Protein AF-A0A4R2N9Q3-F1 (afdb_monomer_lite)

Organism: NCBI:txid442528

pLDDT: mean 75.97, std 18.02, range [33.78, 95.56]

Radius of gyration: 22.99 Å; chains: 1; bounding box: 26×68×48 Å

Foldseek 3Di:
DDDDDDPPPPPPPPPPVPPPQDPVNVLVVLCVCLDPVNVVVVLVVVLVPPDQDDPVNDHSVVVVVCCVVCVVVVSVCSSVVND

Structure (mmCIF, N/CA/C/O backbone):
data_AF-A0A4R2N9Q3-F1
#
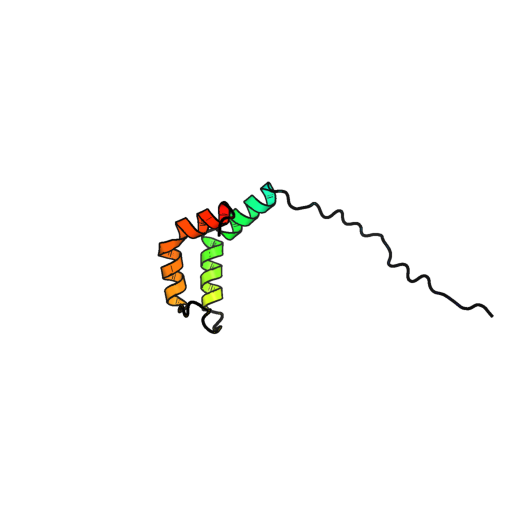_entry.id   AF-A0A4R2N9Q3-F1
#
loop_
_atom_site.group_PDB
_atom_site.id
_atom_site.type_symbol
_atom_site.label_atom_id
_atom_site.label_alt_id
_atom_site.label_comp_id
_atom_site.label_asym_id
_atom_site.label_entity_id
_atom_site.label_seq_id
_atom_site.pdbx_PDB_ins_code
_atom_site.Cartn_x
_atom_site.Cartn_y
_atom_site.Cartn_z
_atom_site.occupancy
_atom_site.B_iso_or_equiv
_atom_site.auth_seq_id
_atom_site.auth_comp_id
_atom_site.auth_asym_id
_atom_site.auth_atom_id
_atom_site.pdbx_PDB_model_num
ATOM 1 N N . MET A 1 1 ? -8.292 -61.427 32.339 1.00 39.88 1 MET A N 1
ATOM 2 C CA . MET A 1 1 ? -7.696 -60.742 31.172 1.00 39.88 1 MET A CA 1
ATOM 3 C C . MET A 1 1 ? -8.340 -59.366 31.041 1.00 39.88 1 MET A C 1
ATOM 5 O O . MET A 1 1 ? -9.537 -59.310 30.809 1.00 39.88 1 MET A O 1
ATOM 9 N N . ASN A 1 2 ? -7.581 -58.284 31.247 1.00 33.78 2 ASN A N 1
ATOM 10 C CA . ASN A 1 2 ? -8.074 -56.902 31.166 1.00 33.78 2 ASN A CA 1
ATOM 11 C C . ASN A 1 2 ? -7.745 -56.312 29.791 1.00 33.78 2 ASN A C 1
ATOM 13 O O . ASN A 1 2 ? -6.574 -56.268 29.410 1.00 33.78 2 ASN A O 1
ATOM 17 N N . LEU A 1 3 ? -8.758 -55.832 29.071 1.00 44.84 3 LEU A N 1
ATOM 18 C CA . LEU A 1 3 ? -8.569 -55.038 27.861 1.00 44.84 3 LEU A CA 1
ATOM 19 C C . LEU A 1 3 ? -8.233 -53.600 28.275 1.00 44.84 3 LEU A C 1
ATOM 21 O O . LEU A 1 3 ? -9.058 -52.885 28.837 1.00 44.84 3 LEU A O 1
ATOM 25 N N . ARG A 1 4 ? -6.983 -53.199 28.032 1.00 46.06 4 ARG A N 1
ATOM 26 C CA . ARG A 1 4 ? -6.509 -51.820 28.172 1.00 46.06 4 ARG A CA 1
ATOM 27 C C . ARG A 1 4 ? -7.165 -50.955 27.092 1.00 46.06 4 ARG A C 1
ATOM 29 O O . ARG A 1 4 ? -6.678 -50.906 25.969 1.00 46.06 4 ARG A O 1
ATOM 36 N N . GLY A 1 5 ? -8.241 -50.259 27.442 1.00 44.94 5 GLY A N 1
ATOM 37 C CA . GLY A 1 5 ? -8.651 -49.043 26.748 1.00 44.94 5 GLY A CA 1
ATOM 38 C C . GLY A 1 5 ? -7.833 -47.884 27.305 1.00 44.94 5 GLY A C 1
ATOM 39 O O . GLY A 1 5 ? -8.051 -47.461 28.436 1.00 44.94 5 GLY A O 1
ATOM 40 N N . THR A 1 6 ? -6.847 -47.401 26.557 1.00 52.72 6 THR A N 1
ATOM 41 C CA . THR A 1 6 ? -6.208 -46.115 26.845 1.00 52.72 6 THR A CA 1
ATOM 42 C C . THR A 1 6 ? -7.267 -45.020 26.714 1.00 52.72 6 THR A C 1
ATOM 44 O O . THR A 1 6 ? -7.829 -44.886 25.623 1.00 52.72 6 THR A O 1
ATOM 47 N N . PRO A 1 7 ? -7.542 -44.203 27.746 1.00 42.81 7 PRO A N 1
ATOM 48 C CA . PRO A 1 7 ? -8.228 -42.950 27.522 1.00 42.81 7 PRO A CA 1
ATOM 49 C C . PRO A 1 7 ? -7.211 -42.058 26.817 1.00 42.81 7 PRO A C 1
ATOM 51 O O . PRO A 1 7 ? -6.338 -41.467 27.451 1.00 42.81 7 PRO A O 1
ATOM 54 N N . GLY A 1 8 ? -7.284 -42.012 25.486 1.00 47.56 8 GLY A N 1
ATOM 55 C CA . GLY A 1 8 ? -6.675 -40.965 24.674 1.00 47.56 8 GLY A CA 1
ATOM 56 C C . GLY A 1 8 ? -7.379 -39.646 24.970 1.00 47.56 8 GLY A C 1
ATOM 57 O O . GLY A 1 8 ? -8.078 -39.101 24.123 1.00 47.56 8 GLY A O 1
ATOM 58 N N . GLY A 1 9 ? -7.257 -39.180 26.212 1.00 41.25 9 GLY A N 1
ATOM 59 C CA . GLY A 1 9 ? -7.609 -37.837 26.603 1.00 41.25 9 GLY A CA 1
ATOM 60 C C . GLY A 1 9 ? -6.602 -36.932 25.929 1.00 41.25 9 GLY A C 1
ATOM 61 O O . GLY A 1 9 ? -5.481 -36.779 26.414 1.00 41.25 9 GLY A O 1
ATOM 62 N N . TRP A 1 10 ? -6.990 -36.350 24.795 1.00 48.78 10 TRP A N 1
ATOM 63 C CA . TRP A 1 10 ? -6.420 -35.076 24.392 1.00 48.78 10 TRP A CA 1
ATOM 64 C C . TRP A 1 10 ? -6.519 -34.188 25.622 1.00 48.78 10 TRP A C 1
ATOM 66 O O . TRP A 1 10 ? -7.612 -33.900 26.103 1.00 48.78 10 TRP A O 1
ATOM 76 N N . ARG A 1 11 ? -5.366 -33.893 26.214 1.00 41.50 11 ARG A N 1
ATOM 77 C CA . ARG A 1 11 ? -5.253 -33.082 27.413 1.00 41.50 11 ARG A CA 1
ATOM 78 C C . ARG A 1 11 ? -5.858 -31.723 27.063 1.00 41.50 11 ARG A C 1
ATOM 80 O O . ARG A 1 11 ? -5.239 -30.947 26.343 1.00 41.50 11 ARG A O 1
ATOM 87 N N . THR A 1 12 ? -7.084 -31.477 27.518 1.00 59.00 12 THR A N 1
ATOM 88 C CA . THR A 1 12 ? -7.854 -30.236 27.341 1.00 59.00 12 THR A CA 1
ATOM 89 C C . THR A 1 12 ? -7.307 -29.122 28.231 1.00 59.00 12 THR A C 1
ATOM 91 O O . THR A 1 12 ? -8.056 -28.434 28.913 1.00 59.00 12 THR A O 1
ATOM 94 N N . ASP A 1 13 ? -5.987 -28.969 28.260 1.00 48.62 13 ASP A N 1
ATOM 95 C CA . ASP A 1 13 ? -5.299 -28.008 29.114 1.00 48.62 13 ASP A CA 1
ATOM 96 C C . ASP A 1 13 ? -4.346 -27.174 28.264 1.00 48.62 13 ASP A C 1
ATOM 98 O O . ASP A 1 13 ? -3.134 -27.199 28.425 1.00 48.62 13 ASP A O 1
ATOM 102 N N . MET A 1 14 ? -4.929 -26.521 27.262 1.00 48.59 14 MET A N 1
ATOM 103 C CA . MET A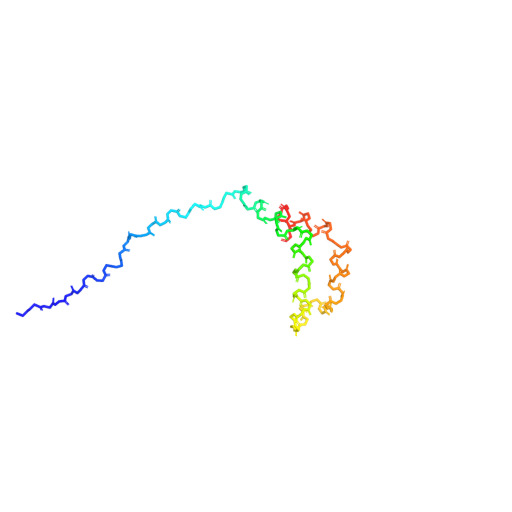 1 14 ? -4.462 -25.257 26.700 1.00 48.59 14 MET A CA 1
ATOM 104 C C . MET A 1 14 ? -5.682 -24.562 26.091 1.00 48.59 14 MET A C 1
ATOM 106 O O . MET A 1 14 ? -5.758 -24.322 24.888 1.00 48.59 14 MET A O 1
ATOM 110 N N . THR A 1 15 ? -6.652 -24.216 26.939 1.00 53.75 15 THR A N 1
ATOM 111 C CA . THR A 1 15 ? -7.522 -23.073 26.651 1.00 53.75 15 THR A CA 1
ATOM 112 C C . THR A 1 15 ? -6.637 -21.836 26.776 1.00 53.75 15 THR A C 1
ATOM 114 O O . THR A 1 15 ? -6.657 -21.131 27.781 1.00 53.75 15 THR A O 1
ATOM 117 N N . GLN A 1 16 ? -5.773 -21.601 25.782 1.00 55.31 16 GLN A N 1
ATOM 118 C CA . GLN A 1 16 ? -5.327 -20.241 25.543 1.00 55.31 16 GLN A CA 1
ATOM 119 C C . GLN A 1 16 ? -6.608 -19.502 25.184 1.00 55.31 16 GLN A C 1
ATOM 121 O O . GLN A 1 16 ? -7.151 -19.693 24.098 1.00 55.31 16 GLN A O 1
ATOM 126 N N . GLU A 1 17 ? -7.135 -18.733 26.135 1.00 53.53 17 GLU A N 1
ATOM 127 C CA . GLU A 1 17 ? -8.075 -17.667 25.838 1.00 53.53 17 GLU A CA 1
ATOM 128 C C . GLU A 1 17 ? -7.365 -16.761 24.835 1.00 53.53 17 GLU A C 1
ATOM 130 O O . GLU A 1 17 ? -6.574 -15.886 25.192 1.00 53.53 17 GLU A O 1
ATOM 135 N N . GLY A 1 18 ? -7.545 -17.063 23.550 1.00 62.25 18 GLY A N 1
ATOM 136 C CA . GLY A 1 18 ? -7.074 -16.226 22.474 1.00 62.25 18 GLY A CA 1
ATOM 137 C C . GLY A 1 18 ? -7.789 -14.908 22.664 1.00 62.25 18 GLY A C 1
ATOM 138 O O . GLY A 1 18 ? -8.978 -14.814 22.370 1.00 62.25 18 GLY A O 1
ATOM 139 N N . LYS A 1 19 ? -7.092 -13.916 23.227 1.00 68.19 19 LYS A N 1
ATOM 140 C CA . LYS A 1 19 ? -7.587 -12.546 23.259 1.00 68.19 19 LYS A CA 1
ATOM 141 C C . LYS A 1 19 ? -7.919 -12.195 21.818 1.00 68.19 19 LYS A C 1
ATOM 143 O O . LYS A 1 19 ? -7.015 -12.069 20.993 1.00 68.19 19 LYS A O 1
ATOM 148 N N . GLY A 1 20 ? -9.214 -12.141 21.511 1.00 77.44 20 GLY A N 1
ATOM 149 C CA . GLY A 1 20 ? -9.681 -11.701 20.209 1.00 77.44 20 GLY A CA 1
ATOM 150 C C . GLY A 1 20 ? -9.067 -10.337 19.934 1.00 77.44 20 GLY A C 1
ATOM 151 O O . GLY A 1 20 ? -9.005 -9.499 20.835 1.00 77.44 20 GLY A O 1
ATOM 152 N N . LEU A 1 21 ? -8.560 -10.145 18.719 1.00 81.44 21 LEU A N 1
ATOM 153 C CA . LEU A 1 21 ? -8.066 -8.839 18.305 1.00 81.44 21 LEU A CA 1
ATOM 154 C C . LEU A 1 21 ? -9.218 -7.843 18.425 1.00 81.44 21 LEU A C 1
ATOM 156 O O . LEU A 1 21 ? -10.308 -8.083 17.902 1.00 81.44 21 LEU A O 1
ATOM 160 N N . THR A 1 22 ? -8.982 -6.749 19.141 1.00 92.00 22 THR A N 1
ATOM 161 C CA . THR A 1 22 ? -9.957 -5.662 19.228 1.00 92.00 22 THR A CA 1
ATOM 162 C C . THR A 1 22 ? -10.025 -4.910 17.899 1.00 92.00 22 THR A C 1
ATOM 164 O O . THR A 1 22 ? -9.136 -5.021 17.048 1.00 92.00 22 THR A O 1
ATOM 167 N N . GLN A 1 23 ? -11.075 -4.110 17.712 1.00 86.50 23 GLN A N 1
ATOM 168 C CA . GLN A 1 23 ? -11.195 -3.259 16.528 1.00 86.50 23 GLN A CA 1
ATOM 169 C C . GLN A 1 23 ? -10.020 -2.270 16.428 1.00 86.50 23 GLN A C 1
ATOM 171 O O . GLN A 1 23 ? -9.510 -2.001 15.337 1.00 86.50 23 GLN A O 1
ATOM 176 N N . GLU A 1 24 ? -9.545 -1.772 17.568 1.00 89.50 24 GLU A N 1
ATOM 177 C CA . GLU A 1 24 ? -8.357 -0.934 17.681 1.00 89.50 24 GLU A CA 1
ATOM 178 C C . GLU A 1 24 ? -7.091 -1.676 17.245 1.00 89.50 24 GLU A C 1
ATOM 180 O O . GLU A 1 24 ? -6.309 -1.117 16.472 1.00 89.50 24 GLU A O 1
ATOM 185 N N . ASP A 1 25 ? -6.906 -2.932 17.666 1.00 92.38 25 ASP A N 1
ATOM 186 C CA . ASP A 1 25 ? -5.753 -3.747 17.257 1.00 92.38 25 ASP A CA 1
ATOM 187 C C . ASP A 1 25 ? -5.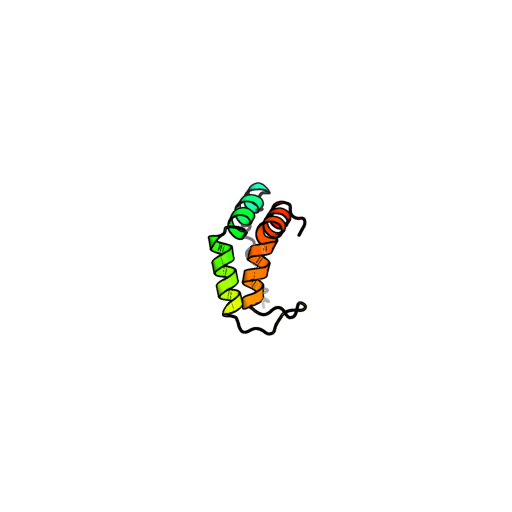733 -3.947 15.738 1.00 92.38 25 ASP A C 1
ATOM 189 O O . ASP A 1 25 ? -4.695 -3.771 15.093 1.00 92.38 25 ASP A O 1
ATOM 193 N N . ILE A 1 26 ? -6.893 -4.245 15.146 1.00 90.44 26 ILE A N 1
ATOM 194 C CA . ILE A 1 26 ? -7.049 -4.392 13.693 1.00 90.44 26 ILE A CA 1
ATOM 195 C C . ILE A 1 26 ? -6.745 -3.064 12.989 1.00 90.44 26 ILE A C 1
ATOM 197 O O . ILE A 1 26 ? -5.987 -3.045 12.019 1.00 90.44 26 ILE A O 1
ATOM 201 N N . SER A 1 27 ? -7.255 -1.937 13.499 1.00 91.75 27 SER A N 1
ATOM 202 C CA . SER A 1 27 ? -6.971 -0.603 12.949 1.00 91.75 27 SER A CA 1
ATOM 203 C C . SER A 1 27 ? -5.476 -0.261 13.010 1.00 91.75 27 SER A C 1
ATOM 205 O O . SER A 1 27 ? -4.909 0.264 12.047 1.00 91.75 27 SER A O 1
ATOM 207 N N . MET A 1 28 ? -4.799 -0.584 14.117 1.00 94.00 28 MET A N 1
ATOM 208 C CA . MET A 1 28 ? -3.355 -0.376 14.264 1.00 94.00 28 MET A CA 1
ATOM 209 C C . MET A 1 28 ? -2.549 -1.262 13.313 1.00 94.00 28 MET A C 1
ATOM 211 O O . MET A 1 28 ? -1.606 -0.778 12.681 1.00 94.00 28 MET A O 1
ATOM 215 N N . LEU A 1 29 ? -2.920 -2.536 13.170 1.00 94.81 29 LEU A N 1
ATOM 216 C CA . LEU A 1 29 ? -2.299 -3.436 12.200 1.00 94.81 29 LEU A CA 1
ATOM 217 C C . LEU A 1 29 ? -2.504 -2.925 10.775 1.00 94.81 29 LEU A C 1
ATOM 219 O O . LEU A 1 29 ? -1.537 -2.854 10.019 1.00 94.81 29 LEU A O 1
ATOM 223 N N . MET A 1 30 ? -3.709 -2.471 10.434 1.00 95.38 30 MET A N 1
ATOM 224 C CA . MET A 1 30 ? -3.997 -1.969 9.095 1.00 95.38 30 MET A CA 1
ATOM 225 C C . MET A 1 30 ? -3.180 -0.720 8.763 1.00 95.38 30 MET A C 1
ATOM 227 O O . MET A 1 30 ? -2.602 -0.622 7.683 1.00 95.38 30 MET A O 1
ATOM 231 N N . LYS A 1 31 ? -3.012 0.195 9.725 1.00 93.88 31 LYS A N 1
ATOM 232 C CA . LYS A 1 31 ? -2.109 1.351 9.586 1.00 93.88 31 LYS A CA 1
ATOM 233 C C . LYS A 1 31 ? -0.657 0.940 9.325 1.00 93.88 31 LYS A C 1
ATOM 235 O O . LYS A 1 31 ? 0.034 1.625 8.572 1.00 93.88 31 LYS A O 1
ATOM 240 N N . ARG A 1 32 ? -0.191 -0.167 9.916 1.00 95.56 32 ARG A N 1
ATOM 241 C CA . ARG A 1 32 ? 1.149 -0.722 9.649 1.00 95.56 32 ARG A CA 1
ATOM 242 C C . ARG A 1 32 ? 1.229 -1.344 8.256 1.00 95.56 32 ARG A C 1
ATOM 244 O O . ARG A 1 32 ? 2.228 -1.130 7.571 1.00 95.56 32 ARG A O 1
ATOM 251 N N . VAL A 1 33 ? 0.180 -2.042 7.818 1.00 94.62 33 VAL A N 1
ATOM 252 C CA . VAL A 1 33 ? 0.078 -2.614 6.465 1.00 94.62 33 VAL A CA 1
ATOM 253 C C . VAL A 1 33 ? 0.176 -1.518 5.403 1.00 94.62 33 VAL A C 1
ATOM 255 O O . VAL A 1 33 ? 0.987 -1.635 4.489 1.00 94.62 33 VAL A O 1
ATOM 258 N N . VAL A 1 34 ? -0.561 -0.414 5.562 1.00 94.38 34 VAL A N 1
ATOM 259 C CA . VAL A 1 34 ? -0.538 0.721 4.618 1.00 94.38 34 VAL A CA 1
ATOM 260 C C . VAL A 1 34 ? 0.590 1.727 4.882 1.00 94.38 34 VAL A C 1
ATOM 262 O O . VAL A 1 34 ? 0.557 2.855 4.386 1.00 94.38 34 VAL A O 1
ATOM 265 N N . SER A 1 35 ? 1.587 1.374 5.694 1.00 93.94 35 SER A N 1
ATOM 266 C CA . SER A 1 35 ? 2.750 2.240 5.890 1.00 93.94 35 SER A CA 1
ATOM 267 C C . SER A 1 35 ? 3.604 2.283 4.619 1.00 93.94 35 SER A C 1
ATOM 269 O O . SER A 1 35 ? 3.805 1.260 3.964 1.00 93.94 35 SER A O 1
ATOM 271 N N . ASN A 1 36 ? 4.140 3.460 4.280 1.00 89.38 36 ASN A N 1
ATOM 272 C CA . ASN A 1 36 ? 4.955 3.640 3.070 1.00 89.38 36 ASN A CA 1
ATOM 273 C C . ASN A 1 36 ? 6.132 2.651 3.017 1.00 89.38 36 ASN A C 1
ATOM 275 O O . ASN A 1 36 ? 6.414 2.081 1.970 1.00 89.38 36 ASN A O 1
ATOM 279 N N . GLU A 1 37 ? 6.792 2.407 4.152 1.00 90.94 37 GLU A N 1
ATOM 280 C CA . GLU A 1 37 ? 7.901 1.454 4.244 1.00 90.94 37 GLU A CA 1
ATOM 281 C C . GLU A 1 37 ? 7.458 0.019 3.917 1.00 90.94 37 GLU A C 1
ATOM 283 O O . GLU A 1 37 ? 8.123 -0.669 3.140 1.00 90.94 37 GLU A O 1
ATOM 288 N N . ASN A 1 38 ? 6.331 -0.434 4.479 1.00 93.31 38 ASN A N 1
ATOM 289 C CA . ASN A 1 38 ? 5.812 -1.773 4.210 1.00 93.31 38 ASN A CA 1
ATOM 290 C C . ASN A 1 38 ? 5.403 -1.933 2.742 1.00 93.31 38 ASN A C 1
ATOM 292 O O . ASN A 1 38 ? 5.711 -2.946 2.122 1.00 93.31 38 ASN A O 1
ATOM 296 N N . VAL A 1 39 ? 4.756 -0.915 2.177 1.00 89.62 39 VAL A N 1
ATOM 297 C CA . VAL A 1 39 ? 4.238 -0.931 0.803 1.00 89.62 39 VAL A CA 1
ATOM 298 C C . VAL A 1 39 ? 5.368 -0.955 -0.216 1.00 89.62 39 VAL A C 1
ATOM 300 O O . VAL A 1 39 ? 5.330 -1.759 -1.142 1.00 89.62 39 VAL A O 1
ATOM 303 N N . LEU A 1 40 ? 6.417 -0.154 -0.015 1.00 86.69 40 LEU A N 1
ATOM 304 C CA . LEU A 1 40 ? 7.595 -0.173 -0.885 1.00 86.69 40 LEU A CA 1
ATOM 305 C C . LEU A 1 40 ? 8.307 -1.532 -0.841 1.00 86.69 40 LEU A C 1
ATOM 307 O O . LEU A 1 40 ? 8.634 -2.088 -1.889 1.00 86.69 40 LEU A O 1
ATOM 311 N N . ARG A 1 41 ? 8.484 -2.113 0.355 1.00 89.00 41 ARG A N 1
ATOM 312 C CA . ARG A 1 41 ? 9.056 -3.464 0.507 1.00 89.00 41 ARG A CA 1
ATOM 313 C C . ARG A 1 41 ? 8.190 -4.536 -0.148 1.00 89.00 41 ARG A C 1
ATOM 315 O O . ARG A 1 41 ? 8.718 -5.462 -0.762 1.00 89.00 41 ARG A O 1
ATOM 322 N N . ALA A 1 42 ? 6.870 -4.426 -0.010 1.00 87.75 42 ALA A N 1
ATOM 323 C CA . ALA A 1 42 ? 5.929 -5.342 -0.636 1.00 87.75 42 ALA A CA 1
ATOM 324 C C . ALA A 1 42 ? 6.012 -5.246 -2.165 1.00 87.75 42 ALA A C 1
ATOM 326 O O . ALA A 1 42 ? 6.164 -6.277 -2.814 1.00 87.75 42 ALA A O 1
ATOM 327 N N . ALA A 1 43 ? 6.013 -4.035 -2.728 1.00 83.88 43 ALA A N 1
ATOM 328 C CA . ALA A 1 43 ? 6.144 -3.805 -4.166 1.00 83.88 43 ALA A CA 1
ATOM 329 C C . ALA A 1 43 ? 7.473 -4.347 -4.720 1.00 83.88 43 ALA A C 1
ATOM 331 O O . ALA A 1 43 ? 7.488 -5.022 -5.748 1.00 83.88 43 ALA A O 1
ATOM 332 N N . GLU A 1 44 ? 8.587 -4.134 -4.014 1.00 82.94 44 GLU A N 1
ATOM 333 C CA . GLU A 1 44 ? 9.887 -4.689 -4.403 1.00 82.94 44 GLU A CA 1
ATOM 334 C C . GLU A 1 44 ? 9.875 -6.226 -4.393 1.00 82.94 44 GLU A C 1
ATOM 336 O O . GLU A 1 44 ? 10.380 -6.871 -5.314 1.00 82.94 44 GLU A O 1
ATOM 341 N N . ARG A 1 45 ? 9.281 -6.835 -3.360 1.00 85.44 45 ARG A N 1
ATOM 342 C CA . ARG A 1 45 ? 9.192 -8.294 -3.244 1.00 85.44 45 ARG A CA 1
ATOM 343 C C . ARG A 1 45 ? 8.284 -8.895 -4.311 1.00 85.44 45 ARG A C 1
ATOM 345 O O . ARG A 1 45 ? 8.669 -9.891 -4.914 1.00 85.44 45 ARG A O 1
ATOM 352 N N . VAL A 1 46 ? 7.123 -8.291 -4.563 1.00 80.94 46 VAL A N 1
ATOM 353 C CA . VAL A 1 46 ? 6.222 -8.692 -5.654 1.00 80.94 46 VAL A CA 1
ATOM 354 C C . VAL A 1 46 ? 6.951 -8.595 -6.987 1.00 80.94 46 VAL A C 1
ATOM 356 O O . VAL A 1 46 ? 6.877 -9.526 -7.774 1.00 80.94 46 VAL A O 1
ATOM 359 N N . GLY A 1 47 ? 7.761 -7.555 -7.193 1.00 75.00 47 GLY A N 1
ATOM 360 C CA . GLY A 1 47 ? 8.559 -7.440 -8.406 1.00 75.00 47 GLY A CA 1
ATOM 361 C C . GLY A 1 47 ? 9.662 -8.485 -8.573 1.00 75.00 47 GLY A C 1
ATOM 362 O O . GLY A 1 47 ? 9.992 -8.873 -9.692 1.00 75.00 47 GLY A O 1
ATOM 363 N N . LYS A 1 48 ? 10.234 -8.972 -7.468 1.00 75.25 48 LYS A N 1
ATOM 364 C CA . LYS A 1 48 ? 11.220 -10.068 -7.474 1.00 75.25 48 LYS A CA 1
ATOM 365 C C . LYS A 1 48 ? 10.572 -11.436 -7.647 1.00 75.25 48 LYS A C 1
ATOM 367 O O . LYS A 1 48 ? 11.206 -12.346 -8.187 1.00 75.25 48 LYS A O 1
ATOM 372 N N . ASN A 1 49 ? 9.333 -11.589 -7.191 1.00 77.62 49 ASN A N 1
ATOM 373 C CA . ASN A 1 49 ? 8.528 -12.763 -7.462 1.00 77.62 49 ASN A CA 1
ATOM 374 C C . ASN A 1 49 ? 8.171 -12.713 -8.951 1.00 77.62 49 ASN A C 1
ATOM 376 O O . ASN A 1 49 ? 7.202 -12.077 -9.336 1.00 77.62 49 ASN A O 1
ATOM 380 N N . LYS A 1 50 ? 8.971 -13.364 -9.800 1.00 63.53 50 LYS A N 1
ATOM 381 C CA . LYS A 1 50 ? 8.755 -13.495 -11.255 1.00 63.53 50 LYS A CA 1
ATOM 382 C C . LYS A 1 50 ? 7.499 -14.325 -11.605 1.00 63.53 50 LYS A C 1
ATOM 384 O O . LYS A 1 50 ? 7.544 -15.152 -12.511 1.00 63.53 50 LYS A O 1
ATOM 389 N N . GLY A 1 51 ? 6.432 -14.209 -10.818 1.00 63.31 51 GLY A N 1
ATOM 390 C CA . GLY A 1 51 ? 5.159 -14.865 -11.065 1.00 63.31 51 GLY A CA 1
ATOM 391 C C . GLY A 1 51 ? 4.537 -14.334 -12.349 1.00 63.31 51 GLY A C 1
ATOM 392 O O . GLY A 1 51 ? 4.776 -13.190 -12.730 1.00 63.31 51 GLY A O 1
ATOM 393 N N . SER A 1 52 ? 3.762 -15.186 -13.014 1.00 55.91 52 SER A N 1
ATOM 394 C CA . SER A 1 52 ? 2.908 -14.779 -14.126 1.00 55.91 52 SER A CA 1
ATOM 395 C C . SER A 1 52 ? 2.026 -13.609 -13.700 1.00 55.91 52 SER A C 1
ATOM 397 O O . SER A 1 52 ? 1.526 -13.599 -12.570 1.00 55.91 52 SER A O 1
ATOM 399 N N . HIS A 1 53 ? 1.842 -12.654 -14.608 1.00 60.09 53 HIS A N 1
ATOM 400 C CA . HIS A 1 53 ? 0.939 -11.524 -14.443 1.00 60.09 53 HIS A CA 1
ATOM 401 C C . HIS A 1 53 ? -0.425 -12.004 -13.934 1.00 60.09 53 HIS A C 1
ATOM 403 O O . HIS A 1 53 ? -0.898 -13.084 -14.300 1.00 60.09 53 HIS A O 1
ATOM 409 N N . GLY A 1 54 ? -1.021 -11.227 -13.030 1.00 66.00 54 GLY A N 1
ATOM 410 C CA . GLY A 1 54 ? -2.385 -11.475 -12.568 1.00 66.00 54 GLY A CA 1
ATOM 411 C C . GLY A 1 54 ? -3.408 -11.243 -13.685 1.00 66.00 54 GLY A C 1
ATOM 412 O O . GLY A 1 54 ? -3.052 -11.005 -14.835 1.00 66.00 54 GLY A O 1
ATOM 413 N N . VAL A 1 55 ? -4.693 -11.260 -13.330 1.00 58.91 55 VAL A N 1
ATOM 414 C CA . VAL A 1 55 ? -5.807 -11.024 -14.272 1.00 58.91 55 VAL A CA 1
ATOM 415 C C . VAL A 1 55 ? -5.690 -9.678 -15.005 1.00 58.91 55 VAL A C 1
ATOM 417 O O . VAL A 1 55 ? -6.141 -9.567 -16.138 1.00 58.91 55 VAL A O 1
ATOM 420 N N . ASP A 1 56 ? -5.031 -8.693 -14.394 1.00 64.06 56 ASP A N 1
ATOM 421 C CA . ASP A 1 56 ? -4.871 -7.345 -14.951 1.00 64.06 56 ASP A CA 1
ATOM 422 C C . ASP A 1 56 ? -3.710 -7.219 -15.957 1.00 64.06 56 ASP A C 1
ATOM 424 O O . ASP A 1 56 ? -3.426 -6.116 -16.413 1.00 64.06 56 ASP A O 1
ATOM 428 N N . GLU A 1 57 ? -2.995 -8.315 -16.257 1.00 62.97 57 GLU A N 1
ATOM 429 C CA . GLU A 1 57 ? -1.830 -8.373 -17.167 1.00 62.97 57 GLU A CA 1
ATOM 430 C C . GLU A 1 57 ? -0.727 -7.325 -16.880 1.00 62.97 57 GLU A C 1
ATOM 432 O O . GLU A 1 57 ? 0.145 -7.067 -17.705 1.00 62.97 57 GLU A O 1
ATOM 437 N N . MET A 1 58 ? -0.729 -6.730 -15.683 1.00 67.00 58 MET A N 1
ATOM 438 C CA . MET A 1 58 ? 0.117 -5.587 -15.346 1.00 67.00 58 MET A CA 1
ATOM 439 C C . MET A 1 58 ? 1.565 -6.006 -15.088 1.00 67.00 58 MET A C 1
ATOM 441 O O . MET A 1 58 ? 1.838 -6.846 -14.223 1.00 67.00 58 MET A O 1
ATOM 445 N N . ASP A 1 59 ? 2.506 -5.39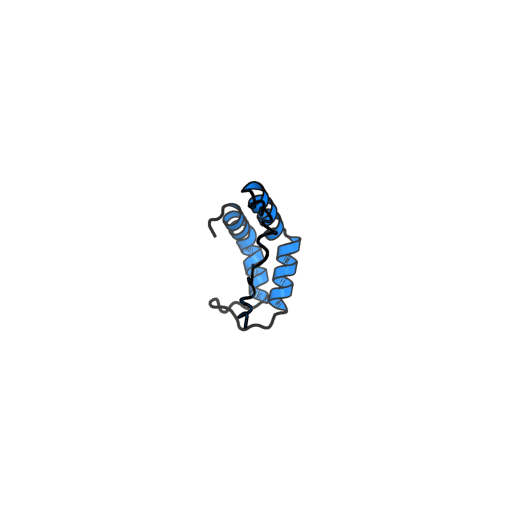8 -15.812 1.00 68.69 59 ASP A N 1
ATOM 446 C CA . ASP A 1 59 ? 3.930 -5.610 -15.581 1.00 68.69 59 ASP A CA 1
ATOM 447 C C . ASP A 1 59 ? 4.343 -5.060 -14.207 1.00 68.69 59 ASP A C 1
ATOM 449 O O . ASP A 1 59 ? 3.820 -4.070 -13.698 1.00 68.69 59 ASP A O 1
ATOM 453 N N . VAL A 1 60 ? 5.364 -5.664 -13.602 1.00 67.81 60 VAL A N 1
ATOM 454 C CA . VAL A 1 60 ? 5.904 -5.241 -12.294 1.00 67.81 60 VAL A CA 1
ATOM 455 C C . VAL A 1 60 ? 6.299 -3.756 -12.261 1.00 67.81 60 VAL A C 1
ATOM 457 O O . VAL A 1 60 ? 6.228 -3.108 -11.215 1.00 67.81 60 VAL A O 1
ATOM 460 N N . LYS A 1 61 ? 6.752 -3.213 -13.395 1.00 67.75 61 LYS A N 1
ATOM 461 C CA . LYS A 1 61 ? 7.089 -1.789 -13.527 1.00 67.75 61 LYS A CA 1
ATOM 462 C C . LYS A 1 61 ? 5.840 -0.911 -13.482 1.00 67.75 61 LYS A C 1
ATOM 464 O O . LYS A 1 61 ? 5.866 0.140 -12.847 1.00 67.75 61 LYS A O 1
ATOM 469 N N . ASP A 1 62 ? 4.753 -1.381 -14.078 1.00 77.50 62 ASP A N 1
ATOM 470 C CA . ASP A 1 62 ? 3.471 -0.684 -14.102 1.00 77.50 62 ASP A CA 1
ATOM 471 C C . ASP A 1 62 ? 2.788 -0.738 -12.735 1.00 77.50 62 ASP A C 1
ATOM 473 O O . ASP A 1 62 ? 2.145 0.230 -12.344 1.00 77.50 62 ASP A O 1
ATOM 477 N N . LEU A 1 63 ? 3.033 -1.787 -11.940 1.00 79.94 63 LEU A N 1
ATOM 478 C CA . LEU A 1 63 ? 2.557 -1.875 -10.557 1.00 79.94 63 LEU A CA 1
ATOM 479 C C . LEU A 1 63 ? 3.055 -0.709 -9.691 1.00 79.94 63 LEU A C 1
ATOM 481 O O . LEU A 1 63 ? 2.290 -0.156 -8.901 1.00 79.94 63 LEU A O 1
ATOM 485 N N . GLN A 1 64 ? 4.327 -0.317 -9.817 1.00 77.75 64 GLN A N 1
ATOM 486 C CA . GLN A 1 64 ? 4.859 0.809 -9.038 1.00 77.75 64 GLN A CA 1
ATOM 487 C C . GLN A 1 64 ? 4.217 2.133 -9.454 1.00 77.75 64 GLN A C 1
ATOM 489 O O . GLN A 1 64 ? 3.852 2.931 -8.589 1.00 77.75 64 GLN A O 1
ATOM 494 N N . THR A 1 65 ? 4.044 2.346 -10.759 1.00 84.44 65 THR A N 1
ATOM 495 C CA . THR A 1 65 ? 3.371 3.531 -11.308 1.00 84.44 65 THR A CA 1
ATOM 496 C C . THR A 1 65 ? 1.910 3.582 -10.870 1.00 84.44 65 THR A C 1
ATOM 498 O O . THR A 1 65 ? 1.466 4.592 -10.329 1.00 84.44 65 THR A O 1
ATOM 501 N N . HIS A 1 66 ? 1.188 2.469 -10.998 1.00 85.69 66 HIS A N 1
ATOM 502 C CA . HIS A 1 66 ? -0.211 2.352 -10.606 1.00 85.69 66 HIS A CA 1
ATOM 503 C C . HIS A 1 66 ? -0.407 2.616 -9.112 1.00 85.69 66 HIS A C 1
ATOM 505 O O . HIS A 1 66 ? -1.306 3.368 -8.728 1.00 85.69 66 HIS A O 1
ATOM 511 N N . LEU A 1 67 ? 0.462 2.047 -8.266 1.00 85.69 67 LEU A N 1
ATOM 512 C CA . LEU A 1 67 ? 0.469 2.356 -6.842 1.00 85.69 67 LEU A CA 1
ATOM 513 C C . LEU A 1 67 ? 0.731 3.844 -6.633 1.00 85.69 67 LEU A C 1
ATOM 515 O O . LEU A 1 67 ? -0.037 4.466 -5.922 1.00 85.69 67 LEU A O 1
ATOM 519 N N . HIS A 1 68 ? 1.735 4.448 -7.268 1.00 85.88 68 HIS A N 1
ATOM 520 C CA . HIS A 1 68 ? 2.027 5.874 -7.098 1.00 85.88 68 HIS A CA 1
ATOM 521 C C . HIS A 1 68 ? 0.837 6.786 -7.459 1.00 85.88 68 HIS A C 1
ATOM 523 O O . HIS A 1 68 ? 0.536 7.724 -6.720 1.00 85.88 68 HIS A O 1
ATOM 529 N N . GLU A 1 69 ? 0.134 6.493 -8.552 1.00 90.31 69 GLU A N 1
ATOM 530 C CA . GLU A 1 69 ? -1.018 7.271 -9.022 1.00 90.31 69 GLU A CA 1
ATOM 531 C C . GLU A 1 69 ? -2.251 7.104 -8.124 1.00 90.31 69 GLU A C 1
ATOM 533 O O . GLU A 1 69 ? -2.932 8.082 -7.807 1.00 90.31 69 GLU A O 1
ATOM 538 N N . ASN A 1 70 ? -2.515 5.880 -7.659 1.00 91.62 70 ASN A N 1
ATOM 539 C CA . ASN A 1 70 ? -3.767 5.528 -6.982 1.00 91.62 70 ASN A CA 1
ATOM 540 C C . ASN A 1 70 ? -3.609 5.327 -5.465 1.00 91.62 70 ASN A C 1
ATOM 542 O O . ASN A 1 70 ? -4.595 5.075 -4.766 1.00 91.62 70 ASN A O 1
ATOM 546 N N . TRP A 1 71 ? -2.394 5.486 -4.919 1.00 92.25 71 TRP A N 1
ATOM 547 C CA . TRP A 1 71 ? -2.063 5.112 -3.537 1.00 92.25 71 TRP A CA 1
ATOM 548 C C . TRP A 1 71 ? -3.004 5.728 -2.513 1.00 92.25 71 TRP A C 1
ATOM 550 O O . TRP A 1 71 ? -3.422 5.066 -1.568 1.00 92.25 71 TRP A O 1
ATOM 560 N N . ARG A 1 72 ? -3.347 7.008 -2.692 1.00 92.44 72 ARG A N 1
ATOM 561 C CA . ARG A 1 72 ? -4.220 7.731 -1.763 1.00 92.44 72 ARG A CA 1
ATOM 562 C C . ARG A 1 72 ? -5.588 7.057 -1.642 1.00 92.44 72 ARG A C 1
ATOM 564 O O . ARG A 1 72 ? -6.065 6.895 -0.524 1.00 92.44 72 ARG A O 1
ATOM 571 N N . GLN A 1 73 ? -6.185 6.668 -2.768 1.00 94.12 73 GLN A N 1
ATOM 572 C CA . GLN A 1 73 ? -7.507 6.042 -2.813 1.00 94.12 73 GLN A CA 1
ATOM 573 C C . GLN A 1 73 ? -7.455 4.618 -2.260 1.00 94.12 73 GLN A C 1
ATOM 575 O O . GLN A 1 73 ? -8.234 4.287 -1.371 1.00 94.12 73 GLN A O 1
ATOM 580 N N . ILE A 1 74 ? -6.478 3.817 -2.703 1.00 93.38 74 ILE A N 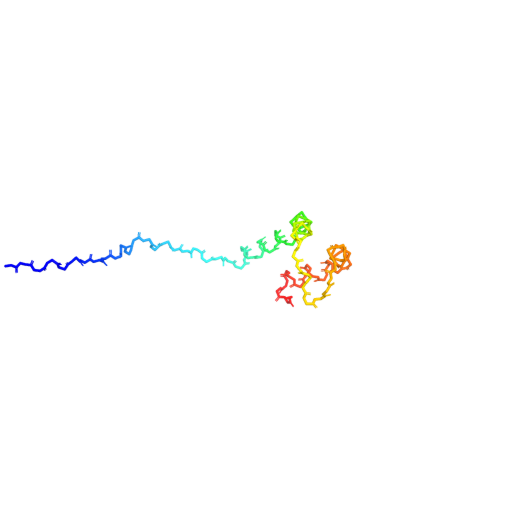1
ATOM 581 C CA . ILE A 1 74 ? -6.271 2.443 -2.222 1.00 93.38 74 ILE A CA 1
ATOM 582 C C . ILE A 1 74 ? -6.063 2.442 -0.704 1.00 93.38 74 ILE A C 1
ATOM 584 O O . ILE A 1 74 ? -6.746 1.730 0.024 1.00 93.38 74 ILE A O 1
ATOM 588 N N . ARG A 1 75 ? -5.164 3.294 -0.197 1.00 93.81 75 ARG A N 1
ATOM 589 C CA . ARG A 1 75 ? -4.889 3.417 1.239 1.00 93.81 75 ARG A CA 1
ATOM 590 C C . ARG A 1 75 ? -6.132 3.801 2.032 1.00 93.81 75 ARG A C 1
ATOM 592 O O . ARG A 1 75 ? -6.319 3.280 3.128 1.00 93.81 75 ARG A O 1
ATOM 599 N N . GLN A 1 76 ? -6.930 4.736 1.526 1.00 94.31 76 GLN A N 1
ATOM 600 C CA . GLN A 1 76 ? -8.140 5.170 2.211 1.00 94.31 76 GLN A CA 1
ATOM 601 C C . GLN A 1 76 ? -9.182 4.047 2.246 1.00 94.31 76 GLN A C 1
ATOM 603 O O . GLN A 1 76 ? -9.644 3.714 3.333 1.00 94.31 76 GLN A O 1
ATOM 608 N N . GLY A 1 77 ? -9.460 3.396 1.113 1.00 94.75 77 GLY A N 1
ATOM 609 C CA . GLY A 1 77 ? -10.407 2.279 1.061 1.00 94.75 77 GLY A CA 1
ATOM 610 C C . GLY A 1 77 ? -9.987 1.106 1.950 1.00 94.75 77 GLY A C 1
ATOM 611 O O . GLY A 1 77 ? -10.797 0.540 2.675 1.00 94.75 77 GLY A O 1
ATOM 612 N N . LEU A 1 78 ? -8.688 0.818 2.006 1.00 94.12 78 LEU A N 1
ATOM 613 C CA . LEU A 1 78 ? -8.112 -0.172 2.914 1.00 94.12 78 LEU A CA 1
ATOM 614 C C . LEU A 1 78 ? -8.264 0.192 4.404 1.00 94.12 78 LEU A C 1
ATOM 616 O O . LEU A 1 78 ? -8.462 -0.692 5.233 1.00 94.12 78 LEU A O 1
ATOM 620 N N . LEU A 1 79 ? -8.162 1.474 4.769 1.00 92.56 79 LEU A N 1
ATOM 621 C CA . LEU A 1 79 ? -8.357 1.933 6.152 1.00 92.56 79 LEU A CA 1
ATOM 622 C C . LEU A 1 79 ? -9.835 1.990 6.555 1.00 92.56 79 LEU A C 1
ATOM 624 O O . LEU A 1 79 ? -10.146 1.823 7.733 1.00 92.56 79 LEU A O 1
ATOM 628 N N . GLU A 1 80 ? -10.719 2.237 5.592 1.00 92.62 80 GLU A N 1
ATOM 629 C CA . GLU A 1 80 ? -12.172 2.295 5.773 1.00 92.62 80 GLU A CA 1
ATOM 630 C C . GLU A 1 80 ? -12.840 0.917 5.637 1.00 92.62 80 GLU A C 1
ATOM 632 O O . GLU A 1 80 ? -13.992 0.757 6.032 1.00 92.62 80 GLU A O 1
ATOM 637 N N . GLY A 1 81 ? -12.118 -0.085 5.122 1.00 90.94 81 GLY A N 1
ATOM 638 C CA . GLY A 1 81 ? -12.630 -1.440 4.899 1.00 90.94 81 GLY A CA 1
ATOM 639 C C . GLY A 1 81 ? -13.569 -1.552 3.693 1.00 90.94 81 GLY A C 1
ATOM 640 O O . GLY A 1 81 ? -14.472 -2.382 3.7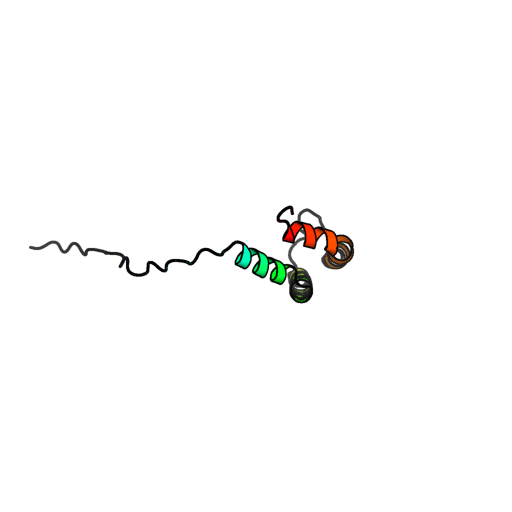02 1.00 90.94 81 GLY A O 1
ATOM 641 N N . THR A 1 82 ? -13.389 -0.697 2.684 1.00 92.56 82 THR A N 1
ATOM 642 C CA . THR A 1 82 ? -14.249 -0.579 1.492 1.00 92.56 82 THR A CA 1
ATOM 643 C C . THR A 1 82 ? -13.579 -1.047 0.196 1.00 92.56 82 THR A C 1
ATOM 645 O O . THR A 1 82 ? -14.179 -0.922 -0.871 1.00 92.56 82 THR A O 1
ATOM 648 N N . TYR A 1 83 ? -12.347 -1.560 0.289 1.00 83.38 83 TYR A N 1
ATOM 649 C CA . TYR A 1 83 ? -11.562 -2.103 -0.823 1.00 83.38 83 TYR A CA 1
ATOM 650 C C . TYR A 1 83 ? -11.593 -3.633 -0.846 1.00 83.38 83 TYR A C 1
ATOM 652 O O . TYR A 1 83 ? -11.524 -4.230 0.254 1.00 83.38 83 TYR A O 1
#

Sequence (83 aa):
MNLRGTPGGWRTDMTQEGKGLTQEDISMLMKRVVSNENVLRAAERVGKNKGSHGVDEMDVKDLQTHLHENWRQIRQGLLEGTY

Secondary structure (DSSP, 8-state):
-------------------PPPHHHHHHHHHHHT-HHHHHHHHHHHHHS-PPP-TT---HHHHHHHHHHHHHHHHHHHHHT--